Protein AF-A0A1T4WVP0-F1 (afdb_monomer_lite)

Sequence (80 aa):
MAETKKPLSPVTPKGFELVFFYECPGCKKELPLVAPTQPAMVKCGSCGMKFPVAPVEKRALQFFRLMTQNGQAAIESEYL

Structure (mmCIF, N/CA/C/O backbone):
data_AF-A0A1T4WVP0-F1
#
_entry.id   AF-A0A1T4WVP0-F1
#
loop_
_atom_site.group_PDB
_atom_site.id
_atom_site.type_symbol
_atom_site.label_atom_id
_atom_site.label_alt_id
_atom_site.label_comp_id
_atom_site.label_asym_id
_atom_site.label_entity_id
_atom_site.label_seq_id
_atom_site.pdbx_PDB_ins_code
_atom_site.Cartn_x
_atom_site.Cartn_y
_atom_site.Cartn_z
_atom_site.occupancy
_atom_site.B_iso_or_equiv
_atom_site.auth_seq_id
_atom_site.auth_comp_id
_atom_site.auth_asym_id
_atom_site.auth_atom_id
_atom_site.pdbx_PDB_model_num
ATOM 1 N N . MET A 1 1 ? -41.884 -20.179 17.632 1.00 40.72 1 MET A N 1
ATOM 2 C CA . MET A 1 1 ? -41.180 -18.980 18.131 1.00 40.72 1 MET A CA 1
ATOM 3 C C . MET A 1 1 ? -40.372 -18.438 16.967 1.00 40.72 1 MET A C 1
ATOM 5 O O . MET A 1 1 ? -39.448 -19.111 16.538 1.00 40.72 1 MET A O 1
ATOM 9 N N . ALA A 1 2 ? -40.806 -17.334 16.358 1.00 51.25 2 ALA A N 1
ATOM 10 C CA . ALA A 1 2 ? -40.066 -16.711 15.266 1.00 51.25 2 ALA A CA 1
ATOM 11 C C . ALA A 1 2 ? -38.944 -15.879 15.892 1.00 51.25 2 ALA A C 1
ATOM 13 O O . ALA A 1 2 ? -39.219 -14.908 16.593 1.00 51.25 2 ALA A O 1
ATOM 14 N N . GLU A 1 3 ? -37.696 -16.307 15.718 1.00 57.88 3 GLU A N 1
ATOM 15 C CA . GLU A 1 3 ? -36.539 -15.521 16.129 1.00 57.88 3 GLU A CA 1
ATOM 16 C C . GLU A 1 3 ? -36.497 -14.248 15.281 1.00 57.88 3 GLU A C 1
ATOM 18 O O . GLU A 1 3 ? -36.130 -14.266 14.105 1.00 57.88 3 GLU A O 1
ATOM 23 N N . THR A 1 4 ? -36.919 -13.132 15.870 1.00 60.84 4 THR A N 1
ATOM 24 C CA . THR A 1 4 ? -36.777 -11.801 15.285 1.00 60.84 4 THR A CA 1
ATOM 25 C C . THR A 1 4 ? -35.284 -11.493 15.179 1.00 60.84 4 THR A C 1
ATOM 27 O O . THR A 1 4 ? -34.680 -10.965 16.113 1.00 60.84 4 THR A O 1
ATOM 30 N N . LYS A 1 5 ? -34.657 -11.870 14.058 1.00 66.94 5 LYS A N 1
ATOM 31 C CA . LYS A 1 5 ? -33.282 -11.482 13.733 1.00 66.94 5 LYS A CA 1
ATOM 32 C C . LYS A 1 5 ? -33.224 -9.959 13.714 1.00 66.94 5 LYS A C 1
ATOM 34 O O . LYS A 1 5 ? -33.713 -9.333 12.775 1.00 66.94 5 LYS A O 1
ATOM 39 N N . LYS A 1 6 ? -32.653 -9.366 14.768 1.00 69.38 6 LYS A N 1
ATOM 40 C CA . LYS A 1 6 ? -32.311 -7.942 14.775 1.00 69.38 6 LYS A CA 1
ATOM 41 C C . LYS A 1 6 ? -31.495 -7.643 13.509 1.00 69.38 6 LYS A C 1
ATOM 43 O O . LYS A 1 6 ? -30.593 -8.427 13.195 1.00 69.38 6 LYS A O 1
ATOM 48 N N . PRO A 1 7 ? -31.808 -6.560 12.780 1.00 76.88 7 PRO A N 1
ATOM 49 C CA . PRO A 1 7 ? -31.016 -6.163 11.628 1.00 76.88 7 PRO A CA 1
ATOM 50 C C . PRO A 1 7 ? -29.566 -5.945 12.066 1.00 76.88 7 PRO A C 1
ATOM 52 O O . PRO A 1 7 ? -29.305 -5.409 13.144 1.00 76.88 7 PRO A O 1
ATOM 55 N N . LEU A 1 8 ? -28.631 -6.430 11.250 1.00 81.38 8 LEU A N 1
ATOM 56 C CA . LEU A 1 8 ? -27.205 -6.271 11.505 1.00 81.38 8 LEU A CA 1
ATOM 57 C C . LEU A 1 8 ? -26.855 -4.784 11.433 1.00 81.38 8 LEU A C 1
ATOM 59 O O . LEU A 1 8 ? -27.170 -4.124 10.443 1.00 81.38 8 LEU A O 1
ATOM 63 N N . SER A 1 9 ? -26.203 -4.272 12.475 1.00 82.31 9 SER A N 1
ATOM 64 C CA . SER A 1 9 ? -25.618 -2.937 12.437 1.00 82.31 9 SER A CA 1
ATOM 65 C C . SER A 1 9 ? -24.418 -2.921 11.481 1.00 82.31 9 SER A C 1
ATOM 67 O O . SER A 1 9 ? -23.692 -3.922 11.401 1.00 82.31 9 SER A O 1
ATOM 69 N N . PRO A 1 10 ? -24.173 -1.805 10.781 1.00 87.88 10 PRO A N 1
ATOM 70 C CA . PRO A 1 10 ? -22.988 -1.630 9.949 1.00 87.88 10 PRO A CA 1
ATOM 71 C C . PRO A 1 10 ? -21.698 -1.891 10.734 1.00 87.88 10 PRO A C 1
ATOM 73 O O . PRO A 1 10 ? -21.570 -1.530 11.904 1.00 87.88 10 PRO A O 1
ATOM 76 N N . VAL A 1 11 ? -20.753 -2.584 10.099 1.00 90.38 11 VAL A N 1
ATOM 77 C CA . VAL A 1 11 ? -19.475 -2.960 10.715 1.00 90.38 11 VAL A CA 1
ATOM 78 C C . VAL A 1 11 ? -18.448 -1.879 10.416 1.00 90.38 11 VAL A C 1
ATOM 80 O O . VAL A 1 11 ? -18.257 -1.503 9.262 1.00 90.38 11 VAL A O 1
ATOM 83 N N . THR A 1 12 ? -17.754 -1.412 11.450 1.00 89.88 12 THR A N 1
ATOM 84 C CA . THR A 1 12 ? -16.740 -0.368 11.318 1.00 89.88 12 THR A CA 1
ATOM 85 C C . THR A 1 12 ? -15.385 -0.926 10.84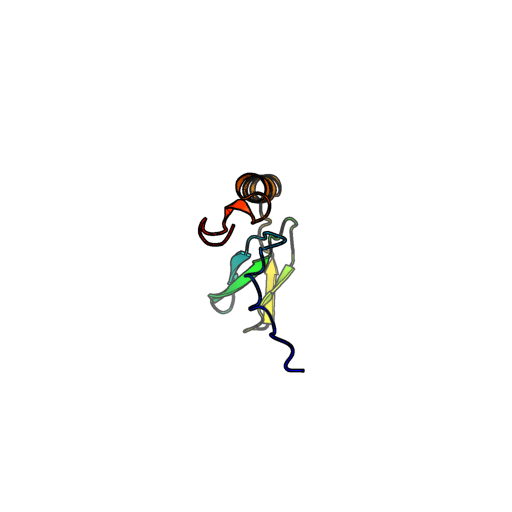5 1.00 89.88 12 THR A C 1
ATOM 87 O O . THR A 1 12 ? -15.034 -2.075 11.153 1.00 89.88 12 THR A O 1
ATOM 90 N N . PRO A 1 13 ? -14.588 -0.144 10.091 1.00 91.38 13 PRO A N 1
ATOM 91 C CA . PRO A 1 13 ? -13.224 -0.505 9.720 1.00 91.38 13 PRO A CA 1
ATOM 92 C C . PRO A 1 13 ? -12.333 -0.740 10.947 1.00 91.38 13 PRO A C 1
ATOM 94 O O . PRO A 1 13 ? -12.332 0.025 11.910 1.00 91.38 13 PRO A O 1
ATOM 97 N N . LYS A 1 14 ? -11.516 -1.800 10.882 1.00 90.62 14 LYS A N 1
ATOM 98 C CA . LYS A 1 14 ? -10.510 -2.134 11.910 1.00 90.62 14 LYS A CA 1
ATOM 99 C C . LYS A 1 14 ? -9.090 -1.688 11.559 1.00 90.62 14 LYS A C 1
ATOM 101 O O . LYS A 1 14 ? -8.194 -1.798 12.396 1.00 90.62 14 LYS A O 1
ATOM 106 N N . GLY A 1 15 ? -8.868 -1.229 10.332 1.00 91.94 15 GLY A N 1
ATOM 107 C CA . GLY A 1 15 ? -7.550 -0.845 9.857 1.00 91.94 15 GLY A CA 1
ATOM 108 C C . GLY A 1 15 ? -7.600 0.016 8.610 1.00 91.94 15 GLY A C 1
ATOM 109 O O . GLY A 1 15 ? -8.603 0.043 7.898 1.00 91.94 15 GLY A O 1
ATOM 110 N N . PHE A 1 16 ? -6.484 0.693 8.359 1.00 93.62 16 PHE A N 1
ATOM 111 C CA . PHE A 1 16 ? -6.303 1.585 7.228 1.00 93.62 16 PHE A CA 1
ATOM 112 C C . PHE A 1 16 ? -4.939 1.359 6.578 1.00 93.62 16 PHE A C 1
ATOM 114 O O . PHE A 1 16 ? -3.900 1.387 7.243 1.00 93.62 16 PHE A O 1
ATOM 121 N N . GLU A 1 17 ? -4.950 1.169 5.262 1.00 93.12 17 GLU A N 1
ATOM 122 C CA . GLU A 1 17 ? -3.752 1.022 4.442 1.00 93.12 17 GLU A CA 1
ATOM 123 C C . GLU A 1 17 ? -3.858 1.867 3.175 1.00 93.12 17 GLU A C 1
ATOM 125 O O . GLU A 1 17 ? -4.945 2.074 2.637 1.00 93.12 17 GLU A O 1
ATOM 130 N N . LEU A 1 18 ? -2.707 2.338 2.693 1.00 94.31 18 LEU A N 1
ATOM 131 C CA . LEU A 1 18 ? -2.605 3.131 1.471 1.00 94.31 18 LEU A CA 1
ATOM 132 C C . LEU A 1 18 ? -2.144 2.267 0.299 1.00 94.31 18 LEU A C 1
ATOM 134 O O . LEU A 1 18 ? -1.178 1.506 0.407 1.00 94.31 18 LEU A O 1
ATOM 138 N N . VAL A 1 19 ? -2.818 2.434 -0.836 1.00 95.81 19 VAL A N 1
ATOM 139 C CA . VAL A 1 19 ? -2.467 1.797 -2.106 1.00 95.81 19 VAL A CA 1
ATOM 140 C C . VAL A 1 19 ? -1.808 2.831 -3.012 1.00 95.81 19 VAL A C 1
ATOM 142 O O . VAL A 1 19 ? -2.354 3.908 -3.234 1.00 95.81 19 VAL A O 1
ATOM 145 N N . PHE A 1 20 ? -0.635 2.490 -3.537 1.00 95.50 20 PHE A N 1
ATOM 146 C CA . PHE A 1 20 ? 0.135 3.307 -4.468 1.00 95.50 20 PHE A CA 1
ATOM 147 C C . PHE A 1 20 ? 0.157 2.636 -5.836 1.00 95.50 20 PHE A C 1
ATOM 149 O O . PHE A 1 20 ? 0.387 1.431 -5.933 1.00 95.50 20 PHE A O 1
ATOM 156 N N . PHE A 1 21 ? -0.063 3.415 -6.890 1.00 96.06 21 PHE A N 1
ATOM 157 C CA . PHE A 1 21 ? -0.088 2.924 -8.263 1.00 96.06 21 PHE A CA 1
ATOM 158 C C . PHE A 1 21 ? 1.252 3.212 -8.937 1.00 96.06 21 PHE A C 1
ATOM 160 O O . PHE A 1 21 ? 1.693 4.357 -9.000 1.00 96.06 21 PHE A O 1
ATOM 167 N N . TYR A 1 22 ? 1.907 2.161 -9.426 1.00 95.50 22 TYR A N 1
ATOM 168 C CA . TYR A 1 22 ? 3.159 2.259 -10.174 1.00 95.50 22 TYR A CA 1
ATOM 169 C C . TYR A 1 22 ? 2.924 1.877 -11.630 1.00 95.50 22 TYR A C 1
ATOM 171 O O . TYR A 1 22 ? 2.329 0.839 -11.916 1.00 95.50 22 TYR A O 1
ATOM 179 N N . GLU A 1 23 ? 3.431 2.676 -12.560 1.00 97.31 23 GLU A N 1
ATOM 180 C CA . GLU A 1 23 ? 3.331 2.374 -13.985 1.00 97.31 23 GLU A CA 1
ATOM 181 C C . GLU A 1 23 ? 4.373 1.323 -14.397 1.00 97.31 23 GLU A C 1
ATOM 183 O O . GLU A 1 23 ? 5.570 1.464 -14.136 1.00 97.31 23 GLU A O 1
ATOM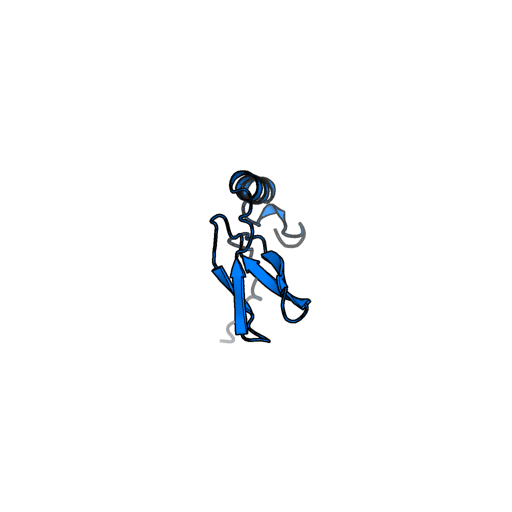 188 N N . CYS A 1 24 ? 3.938 0.258 -15.076 1.00 97.38 24 CYS A N 1
ATOM 189 C CA . CYS A 1 24 ? 4.856 -0.726 -15.635 1.00 97.38 24 CYS A CA 1
ATOM 190 C C . CYS A 1 24 ? 5.668 -0.123 -16.795 1.00 97.38 24 CYS A C 1
ATOM 192 O O . CYS A 1 24 ? 5.075 0.256 -17.808 1.00 97.38 24 CYS A O 1
ATOM 194 N N . PRO A 1 25 ? 7.014 -0.154 -16.756 1.00 97.06 25 PRO A N 1
ATOM 195 C CA . PRO A 1 25 ? 7.828 0.389 -17.842 1.00 97.06 25 PRO A CA 1
ATOM 196 C C . PRO A 1 25 ? 7.678 -0.388 -19.161 1.00 97.06 25 PRO A C 1
ATOM 198 O O . PRO A 1 25 ? 7.895 0.182 -20.223 1.00 97.06 25 PRO A O 1
ATOM 201 N N . GLY A 1 26 ? 7.279 -1.666 -19.109 1.00 96.88 26 GLY A N 1
ATOM 202 C CA . GLY A 1 26 ? 7.134 -2.514 -20.296 1.00 96.88 26 GLY A CA 1
ATOM 203 C C . GLY A 1 26 ? 5.782 -2.410 -21.003 1.00 96.88 26 GLY A C 1
ATOM 204 O O . GLY A 1 26 ? 5.741 -2.386 -22.226 1.00 96.88 26 GLY A O 1
ATOM 205 N N . CYS A 1 27 ? 4.669 -2.381 -20.260 1.00 97.06 27 CYS A N 1
ATOM 206 C CA . CYS A 1 27 ? 3.317 -2.397 -20.849 1.00 97.06 27 CYS A CA 1
ATOM 207 C C . CYS A 1 27 ? 2.406 -1.250 -20.401 1.00 97.06 27 CYS A C 1
ATOM 209 O O . CYS A 1 27 ? 1.225 -1.263 -20.738 1.00 97.06 27 CYS A O 1
ATOM 211 N N . LYS A 1 28 ? 2.926 -0.291 -19.624 1.00 97.12 28 LYS A N 1
ATOM 212 C CA . LYS A 1 28 ? 2.227 0.925 -19.171 1.00 97.12 28 LYS A CA 1
ATOM 213 C C . LYS A 1 28 ? 0.994 0.716 -18.292 1.00 97.12 28 LYS A C 1
ATOM 215 O O . LYS A 1 28 ? 0.362 1.678 -17.883 1.00 97.12 28 LYS A O 1
ATOM 220 N N . LYS A 1 29 ? 0.675 -0.527 -17.935 1.00 96.75 29 LYS A N 1
ATOM 221 C CA . LYS A 1 29 ? -0.375 -0.816 -16.959 1.00 96.75 29 LYS A CA 1
ATOM 222 C C . LYS A 1 29 ? 0.043 -0.411 -15.554 1.00 96.75 29 LYS A C 1
ATOM 224 O O . LYS A 1 29 ? 1.199 -0.603 -15.172 1.00 96.75 29 LYS A O 1
ATOM 229 N N . GLU A 1 30 ? -0.927 0.073 -14.794 1.00 96.75 30 GLU A N 1
ATOM 230 C CA . GLU A 1 30 ? -0.765 0.412 -13.387 1.00 96.75 30 GLU A CA 1
ATOM 231 C C . GLU A 1 30 ? -0.745 -0.846 -12.515 1.00 96.75 30 GLU A C 1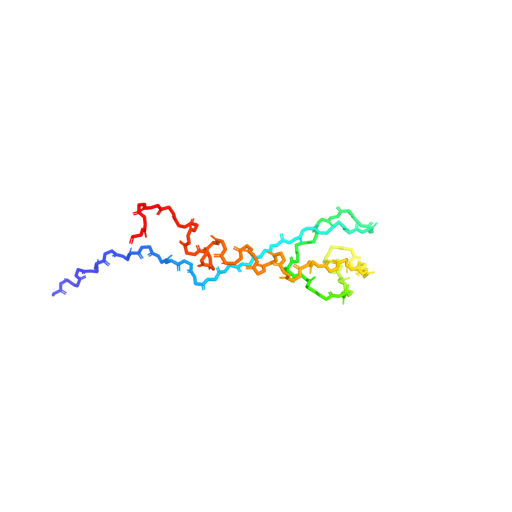
ATOM 233 O O . GLU A 1 30 ? -1.505 -1.797 -12.719 1.00 96.75 30 GLU A O 1
ATOM 238 N N . LEU A 1 31 ? 0.155 -0.855 -11.538 1.00 95.38 31 LEU A N 1
ATOM 239 C CA . LEU A 1 31 ? 0.280 -1.887 -10.522 1.00 95.38 31 LEU A CA 1
ATOM 240 C C . LEU A 1 31 ? -0.041 -1.269 -9.157 1.00 95.38 31 LEU A C 1
ATOM 242 O O . LEU A 1 31 ? 0.752 -0.454 -8.675 1.00 95.38 31 LEU A O 1
ATOM 246 N N . PRO A 1 32 ? -1.154 -1.659 -8.515 1.00 96.25 32 PRO A N 1
ATOM 247 C CA . PRO A 1 32 ? -1.438 -1.255 -7.148 1.00 96.25 32 PRO A CA 1
ATOM 248 C C . PRO A 1 32 ? -0.536 -2.022 -6.172 1.00 96.25 32 PRO A C 1
ATOM 250 O O . PRO A 1 32 ? -0.513 -3.254 -6.170 1.00 96.25 32 PRO A O 1
ATOM 253 N N . LEU A 1 33 ? 0.187 -1.301 -5.317 1.00 95.00 33 LEU A N 1
ATOM 254 C CA . LEU A 1 33 ? 0.999 -1.851 -4.233 1.00 95.00 33 LEU A CA 1
ATOM 255 C C . LEU A 1 33 ? 0.570 -1.257 -2.896 1.00 95.00 33 LEU A C 1
ATOM 257 O O . LEU A 1 33 ? 0.415 -0.044 -2.760 1.00 95.00 33 LEU A O 1
ATOM 261 N N . VAL A 1 34 ? 0.421 -2.116 -1.891 1.00 95.00 34 VAL A N 1
ATOM 262 C CA . VAL A 1 34 ? 0.084 -1.694 -0.529 1.00 95.00 34 VAL A CA 1
ATOM 263 C C . VAL A 1 34 ? 1.352 -1.194 0.157 1.00 95.00 34 VAL A C 1
ATOM 265 O O . VAL A 1 34 ? 2.233 -1.987 0.481 1.00 95.00 34 VAL A O 1
ATOM 268 N N . ALA A 1 35 ? 1.434 0.123 0.346 1.00 91.25 35 ALA A N 1
ATOM 269 C CA . ALA A 1 35 ? 2.421 0.812 1.175 1.00 91.25 35 ALA A CA 1
ATOM 270 C C . ALA A 1 35 ? 3.862 0.224 1.156 1.00 91.25 35 ALA A C 1
ATOM 272 O O . ALA A 1 35 ? 4.384 -0.165 2.208 1.00 91.25 35 ALA A O 1
ATOM 273 N N . PRO A 1 36 ? 4.540 0.147 -0.008 1.00 92.38 36 PRO A N 1
ATOM 274 C CA . PRO A 1 36 ? 5.857 -0.483 -0.112 1.00 92.38 36 PRO A CA 1
ATOM 275 C C . PRO A 1 36 ? 6.947 0.373 0.560 1.00 92.38 36 PRO A C 1
ATOM 277 O O . PRO A 1 36 ? 7.539 1.244 -0.060 1.00 92.38 36 PRO A O 1
ATOM 280 N N . THR A 1 37 ? 7.223 0.153 1.847 1.00 93.94 37 THR A N 1
ATOM 281 C CA . THR A 1 37 ? 8.176 0.976 2.636 1.00 93.94 37 THR A CA 1
ATOM 282 C C . THR A 1 37 ? 9.650 0.627 2.439 1.00 93.94 37 THR A C 1
ATOM 284 O O . THR A 1 37 ? 10.526 1.302 2.977 1.00 93.94 37 THR A O 1
ATOM 287 N N . GLN A 1 38 ? 9.942 -0.434 1.691 1.00 92.88 38 GLN A N 1
ATOM 288 C CA . GLN A 1 38 ? 11.298 -0.893 1.409 1.00 92.88 38 GLN A CA 1
ATOM 289 C C . GLN A 1 38 ? 11.496 -1.023 -0.102 1.00 92.88 38 GLN A C 1
ATOM 291 O O . GLN A 1 38 ? 10.531 -1.329 -0.808 1.00 92.88 38 GLN A O 1
ATOM 296 N N . PRO A 1 39 ? 12.725 -0.814 -0.611 1.00 92.00 39 PRO A N 1
ATOM 297 C CA . PRO A 1 39 ? 13.041 -1.093 -2.004 1.00 92.00 39 PRO A CA 1
ATOM 298 C C . PRO A 1 39 ? 12.668 -2.534 -2.349 1.00 92.00 39 PRO A C 1
ATOM 300 O O . PRO A 1 39 ? 13.093 -3.474 -1.676 1.00 92.00 39 PRO A O 1
ATOM 303 N N . ALA A 1 40 ? 11.869 -2.707 -3.396 1.00 91.06 40 ALA A N 1
ATOM 304 C CA . ALA A 1 40 ? 11.369 -4.012 -3.794 1.00 91.06 40 ALA A CA 1
ATOM 305 C C . ALA A 1 40 ? 11.405 -4.169 -5.313 1.00 91.06 40 ALA A C 1
ATOM 307 O O . ALA A 1 40 ? 11.167 -3.222 -6.063 1.00 91.06 40 ALA A O 1
ATOM 308 N N . MET A 1 41 ? 11.678 -5.394 -5.760 1.00 95.81 41 MET A N 1
ATOM 309 C CA . MET A 1 41 ? 11.468 -5.804 -7.145 1.00 95.81 41 MET A CA 1
ATOM 310 C C . MET A 1 41 ? 10.045 -6.328 -7.283 1.00 95.81 41 MET A C 1
ATOM 312 O O . MET A 1 41 ? 9.672 -7.292 -6.614 1.00 95.81 41 MET A O 1
ATOM 316 N N . VAL A 1 42 ? 9.266 -5.739 -8.182 1.00 95.38 42 VAL A N 1
ATOM 317 C CA . VAL A 1 42 ? 7.906 -6.195 -8.478 1.00 95.38 42 VAL A CA 1
ATOM 318 C C . VAL A 1 42 ? 7.852 -6.851 -9.843 1.00 95.38 42 VAL A C 1
ATOM 320 O O . VAL A 1 42 ? 8.664 -6.561 -10.720 1.00 95.38 42 VAL A O 1
ATOM 323 N N . LYS A 1 43 ? 6.896 -7.761 -10.024 1.00 96.75 43 LYS A N 1
ATOM 324 C CA . LYS A 1 43 ? 6.622 -8.413 -11.304 1.00 96.75 43 LYS A CA 1
ATOM 325 C C . LYS A 1 43 ? 5.280 -7.920 -11.832 1.00 96.75 43 LYS A C 1
ATOM 327 O O . LYS A 1 43 ? 4.266 -8.064 -11.156 1.00 96.75 43 LYS A O 1
ATOM 332 N N . CYS A 1 44 ? 5.262 -7.388 -13.050 1.00 96.69 44 CYS A N 1
ATOM 333 C CA . CYS A 1 44 ? 4.026 -7.019 -13.727 1.00 96.69 44 CYS A CA 1
ATOM 334 C C . CYS A 1 44 ? 3.163 -8.257 -13.979 1.00 96.69 44 CYS A C 1
ATOM 336 O O . CYS A 1 44 ? 3.591 -9.183 -14.668 1.00 96.69 44 CYS A O 1
ATOM 338 N N . GLY A 1 45 ? 1.927 -8.243 -13.478 1.00 94.88 45 GLY A N 1
ATOM 339 C CA . GLY A 1 45 ? 0.960 -9.315 -13.724 1.00 94.88 45 GLY A CA 1
ATOM 340 C C . GLY A 1 45 ? 0.509 -9.421 -15.184 1.00 94.88 45 GLY A C 1
ATOM 341 O O . GLY A 1 45 ? 0.014 -10.464 -15.585 1.00 94.88 45 GLY A O 1
ATOM 342 N N . SER A 1 46 ? 0.696 -8.368 -15.990 1.00 95.50 46 SER A N 1
ATOM 343 C CA . SER A 1 46 ? 0.254 -8.344 -17.391 1.00 95.50 46 SER A CA 1
ATOM 344 C C . SER A 1 46 ? 1.322 -8.759 -18.399 1.00 95.50 46 SER A C 1
ATOM 346 O O . SER A 1 46 ? 1.039 -9.585 -19.254 1.00 95.50 46 SER A O 1
ATOM 348 N N . CYS A 1 47 ? 2.536 -8.201 -18.330 1.00 96.56 47 CYS A N 1
ATOM 349 C CA . CYS A 1 47 ? 3.610 -8.535 -19.278 1.00 96.56 47 CYS A CA 1
ATOM 350 C C . CYS A 1 47 ? 4.739 -9.376 -18.667 1.00 96.56 47 CYS A C 1
ATOM 352 O O . CYS A 1 47 ? 5.685 -9.735 -19.360 1.00 96.56 47 CYS A O 1
ATOM 354 N N . GLY A 1 48 ? 4.691 -9.665 -17.363 1.00 96.62 48 GLY A N 1
ATOM 355 C CA . GLY A 1 48 ? 5.702 -10.468 -16.672 1.00 96.62 48 GLY A CA 1
ATOM 356 C C . GLY A 1 48 ? 7.027 -9.755 -16.386 1.00 96.62 48 GLY A C 1
ATOM 357 O O . GLY A 1 48 ? 7.867 -10.334 -15.694 1.00 96.62 48 GLY A O 1
ATOM 358 N N . MET A 1 49 ? 7.215 -8.518 -16.863 1.00 96.81 49 MET A N 1
ATOM 359 C CA . MET A 1 49 ? 8.427 -7.728 -16.629 1.00 96.81 49 MET A CA 1
ATOM 360 C C . MET A 1 49 ? 8.660 -7.498 -15.134 1.00 96.81 49 MET A C 1
ATOM 362 O O . MET A 1 49 ? 7.727 -7.163 -14.400 1.00 96.81 49 MET A O 1
ATOM 366 N N . LYS A 1 50 ? 9.913 -7.649 -14.695 1.00 97.25 50 LYS A N 1
ATOM 367 C CA . LYS A 1 50 ? 10.344 -7.320 -13.334 1.00 97.25 50 LYS A CA 1
ATOM 368 C C . LYS A 1 50 ? 11.039 -5.964 -13.318 1.00 97.25 50 LYS A C 1
ATOM 370 O O . LYS A 1 50 ? 11.892 -5.722 -14.165 1.00 97.25 50 LYS A O 1
ATOM 375 N N . PHE A 1 51 ? 10.698 -5.109 -12.364 1.00 96.56 51 PHE A N 1
ATOM 376 C CA . PHE A 1 51 ? 11.297 -3.781 -12.226 1.00 96.56 51 PHE A CA 1
ATOM 377 C C . PHE A 1 51 ? 11.318 -3.335 -10.754 1.00 96.56 51 PHE A C 1
ATOM 379 O O . PHE A 1 51 ? 10.481 -3.798 -9.973 1.00 96.56 51 PHE A O 1
ATOM 386 N N . PRO A 1 52 ? 12.282 -2.490 -10.349 1.00 96.50 52 PRO A N 1
ATOM 387 C CA . PRO A 1 52 ? 12.319 -1.938 -9.001 1.00 96.50 52 PRO A CA 1
ATOM 388 C C . PRO A 1 52 ? 11.260 -0.844 -8.837 1.00 96.50 52 PRO A C 1
ATOM 390 O O . PRO A 1 52 ? 10.989 -0.090 -9.772 1.00 96.50 52 PRO A O 1
ATOM 393 N N . VAL A 1 53 ? 10.695 -0.726 -7.637 1.00 95.81 53 VAL A N 1
ATOM 394 C CA . VAL A 1 53 ? 9.802 0.381 -7.263 1.00 95.81 53 VAL A CA 1
ATOM 395 C C . VAL A 1 53 ? 10.429 1.242 -6.178 1.00 95.81 53 VAL A C 1
ATOM 397 O O . VAL A 1 53 ? 11.120 0.742 -5.287 1.00 95.81 53 VAL A O 1
ATOM 400 N N . ALA A 1 54 ? 10.185 2.550 -6.259 1.00 95.00 54 ALA A N 1
ATOM 401 C CA . ALA A 1 54 ? 10.604 3.486 -5.226 1.00 95.00 54 ALA A CA 1
ATOM 402 C C . ALA A 1 54 ? 9.805 3.230 -3.935 1.00 95.00 54 ALA A C 1
ATOM 404 O O . ALA A 1 54 ? 8.576 3.111 -4.014 1.00 95.00 54 ALA A O 1
ATOM 405 N N . PRO A 1 55 ? 10.464 3.147 -2.765 1.00 96.12 55 PRO A N 1
ATOM 406 C CA . PRO A 1 55 ? 9.765 2.969 -1.506 1.00 96.12 55 PRO A CA 1
ATOM 407 C C . PRO A 1 55 ? 8.974 4.222 -1.127 1.00 96.12 55 PRO A C 1
ATOM 409 O O . PRO A 1 55 ? 9.348 5.343 -1.474 1.00 96.12 55 PRO A O 1
ATOM 412 N N . VAL A 1 56 ? 7.904 4.027 -0.365 1.00 95.56 56 VAL A N 1
ATOM 413 C CA . VAL A 1 56 ? 7.122 5.113 0.231 1.00 95.56 56 VAL A CA 1
ATOM 414 C C . VAL A 1 56 ? 7.610 5.431 1.642 1.00 95.56 56 VAL A C 1
ATOM 416 O O . VAL A 1 56 ? 8.050 4.555 2.390 1.00 95.56 56 VAL A O 1
ATOM 419 N N . GLU A 1 57 ? 7.499 6.700 2.023 1.00 96.00 57 GLU A N 1
ATOM 420 C CA . GLU A 1 57 ? 7.975 7.196 3.312 1.00 96.00 57 GLU A CA 1
ATOM 421 C C . GLU A 1 57 ? 7.137 6.639 4.476 1.00 96.00 57 GLU A C 1
ATOM 423 O O . GLU A 1 57 ? 5.941 6.918 4.604 1.00 96.00 57 GLU A O 1
ATOM 428 N N . LYS A 1 58 ? 7.769 5.884 5.384 1.00 95.81 58 LYS A N 1
ATOM 429 C CA . LYS A 1 58 ? 7.079 5.244 6.518 1.00 95.81 58 LYS A CA 1
ATOM 430 C C . LYS A 1 58 ? 6.392 6.259 7.436 1.00 95.81 58 LYS A C 1
ATOM 432 O O . LYS A 1 58 ? 5.291 5.992 7.918 1.00 95.81 58 LYS A O 1
ATOM 437 N N . ARG A 1 59 ? 7.013 7.422 7.665 1.00 96.19 59 ARG A N 1
ATOM 438 C CA . ARG A 1 59 ? 6.432 8.489 8.499 1.00 96.19 59 ARG A CA 1
ATOM 439 C C . ARG A 1 59 ? 5.147 9.049 7.896 1.00 96.19 59 ARG A C 1
ATOM 441 O O . ARG A 1 59 ? 4.207 9.311 8.639 1.00 96.19 59 ARG A O 1
ATOM 448 N N . ALA A 1 60 ? 5.077 9.164 6.569 1.00 94.81 60 ALA A N 1
ATOM 449 C CA . ALA A 1 60 ? 3.865 9.604 5.887 1.00 94.81 60 ALA A CA 1
ATOM 450 C C . ALA A 1 60 ? 2.717 8.608 6.113 1.00 94.81 60 ALA A C 1
ATOM 452 O O . ALA A 1 60 ? 1.628 9.004 6.514 1.00 94.81 60 ALA A O 1
ATOM 453 N N . LEU A 1 61 ? 2.969 7.302 5.968 1.00 95.44 61 LEU A N 1
ATOM 454 C CA . LEU A 1 61 ? 1.957 6.271 6.243 1.00 95.44 61 LEU A CA 1
ATOM 455 C C . LEU A 1 61 ? 1.450 6.322 7.690 1.00 95.44 61 LEU A C 1
ATOM 457 O O . LEU A 1 61 ? 0.249 6.223 7.936 1.00 95.44 61 LEU A O 1
ATOM 461 N N . GLN A 1 62 ? 2.365 6.485 8.650 1.00 95.31 62 GLN A N 1
ATOM 462 C CA . GLN A 1 62 ? 2.016 6.615 10.065 1.00 95.31 62 GLN A CA 1
ATOM 463 C C . GLN A 1 62 ? 1.170 7.860 10.326 1.00 95.31 62 GLN A C 1
ATOM 465 O O . GLN A 1 62 ? 0.192 7.771 11.063 1.00 95.31 62 GLN A O 1
ATOM 470 N N . PHE A 1 63 ? 1.507 8.987 9.695 1.00 96.31 63 PHE A N 1
ATOM 471 C CA . PHE A 1 63 ? 0.715 10.210 9.768 1.00 96.31 63 PHE A CA 1
ATOM 472 C C . PHE A 1 63 ? -0.724 9.969 9.302 1.00 96.31 63 PHE A C 1
ATOM 474 O O . PHE A 1 63 ? -1.652 10.267 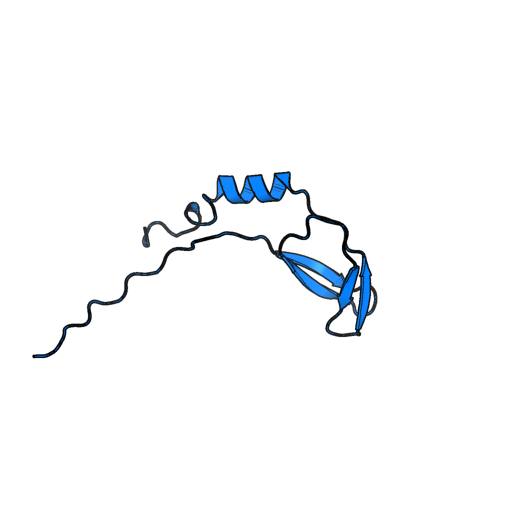10.047 1.00 96.31 63 PHE A O 1
ATOM 481 N N . PHE A 1 64 ? -0.930 9.347 8.137 1.00 95.56 64 PHE A N 1
ATOM 482 C CA . PHE A 1 64 ? -2.284 9.069 7.646 1.00 95.56 64 PHE A CA 1
ATOM 483 C C . PHE A 1 64 ? -3.062 8.110 8.551 1.00 95.56 64 PHE A C 1
ATOM 485 O O . PHE A 1 64 ? -4.245 8.332 8.808 1.00 95.56 64 PHE A O 1
ATOM 492 N N . ARG A 1 65 ? -2.410 7.075 9.092 1.00 95.12 65 ARG A N 1
ATOM 493 C CA . ARG A 1 65 ? -3.046 6.168 10.061 1.00 95.12 65 ARG A CA 1
ATOM 494 C C . ARG A 1 65 ? -3.440 6.890 11.347 1.00 95.12 65 ARG A C 1
ATOM 496 O O . ARG A 1 65 ? -4.527 6.650 11.852 1.00 95.12 65 ARG A O 1
ATOM 503 N N . LEU A 1 66 ? -2.593 7.776 11.867 1.00 95.62 66 LEU A N 1
ATOM 504 C CA . LEU A 1 66 ? -2.903 8.572 13.057 1.00 95.62 66 LEU A CA 1
ATOM 505 C C . LEU A 1 66 ? -4.069 9.529 12.797 1.00 95.62 66 LEU A C 1
ATOM 507 O O . LEU A 1 66 ? -5.042 9.518 13.544 1.00 95.62 66 LEU A O 1
ATOM 511 N N . MET A 1 67 ? -3.997 10.294 11.705 1.00 96.31 67 MET A N 1
ATOM 512 C CA . MET A 1 67 ? -5.012 11.279 11.318 1.00 96.31 67 MET A CA 1
ATOM 513 C C . MET A 1 67 ? -6.395 10.664 11.105 1.00 96.31 67 MET A C 1
ATOM 515 O O . MET A 1 67 ? -7.401 11.306 11.377 1.00 96.31 67 MET A O 1
ATOM 519 N N . THR A 1 68 ? -6.453 9.422 10.626 1.00 94.75 68 THR A N 1
ATOM 520 C CA . THR A 1 68 ? -7.715 8.720 10.355 1.00 94.75 68 THR A CA 1
ATOM 521 C C . THR A 1 68 ? -8.168 7.824 11.505 1.00 94.75 68 THR A C 1
ATOM 523 O O . THR A 1 68 ? -9.122 7.068 11.332 1.00 94.75 68 THR A O 1
ATOM 526 N N . GLN A 1 69 ? -7.487 7.840 12.659 1.00 94.75 69 GLN A N 1
ATOM 527 C CA . GLN A 1 69 ? -7.704 6.871 13.742 1.00 94.75 69 GLN A CA 1
ATOM 528 C C . GLN A 1 69 ? -7.745 5.427 13.201 1.00 94.75 69 GLN A C 1
ATOM 530 O O . GLN A 1 69 ? -8.664 4.648 13.450 1.00 94.75 69 GLN A O 1
ATOM 535 N N . ASN A 1 70 ? -6.752 5.090 12.378 1.00 93.81 70 ASN A N 1
ATOM 536 C CA . ASN A 1 70 ? -6.628 3.815 11.679 1.00 93.81 70 ASN A CA 1
ATOM 537 C C . ASN A 1 70 ? -7.879 3.448 10.850 1.00 93.81 70 ASN A C 1
ATOM 539 O O . ASN A 1 70 ? -8.276 2.284 10.799 1.00 93.81 70 ASN A O 1
ATOM 543 N N . GLY A 1 71 ? -8.502 4.449 10.221 1.00 92.94 71 GLY A N 1
ATOM 544 C CA . GLY A 1 71 ? -9.699 4.324 9.385 1.00 92.94 71 GLY A CA 1
ATOM 545 C C . GLY A 1 71 ? -11.025 4.568 10.110 1.00 92.94 71 GLY A C 1
ATOM 546 O O . GLY A 1 71 ? -12.039 4.746 9.443 1.00 92.94 71 GLY A O 1
ATOM 547 N N . GLN A 1 72 ? -11.046 4.625 11.445 1.00 92.50 72 GLN A N 1
ATOM 548 C CA . GLN A 1 72 ? -12.285 4.844 12.204 1.00 92.50 72 GLN A CA 1
ATOM 549 C C . GLN A 1 72 ? -12.846 6.256 12.019 1.00 92.50 72 GLN A C 1
ATOM 551 O O . GLN A 1 72 ? -14.055 6.432 11.936 1.00 92.50 72 GLN A O 1
ATOM 556 N N . ALA A 1 73 ? -11.979 7.260 11.886 1.00 92.31 73 ALA A N 1
ATOM 557 C CA . ALA A 1 73 ? -12.405 8.642 11.675 1.00 92.31 73 ALA A CA 1
ATOM 558 C C . ALA A 1 73 ? -12.892 8.914 10.237 1.00 92.31 73 ALA A C 1
ATOM 560 O O . ALA A 1 73 ? -13.335 10.019 9.946 1.00 92.31 73 ALA A O 1
ATOM 561 N N . ALA A 1 74 ? -12.793 7.931 9.334 1.00 91.06 74 ALA A N 1
ATOM 562 C CA . ALA A 1 74 ? -13.288 8.031 7.960 1.00 91.06 74 ALA A CA 1
ATOM 563 C C . ALA A 1 74 ? -14.727 7.502 7.798 1.00 91.06 74 ALA A C 1
ATOM 565 O O . ALA A 1 74 ? -15.241 7.464 6.683 1.00 91.06 74 ALA A O 1
ATOM 566 N N . ILE A 1 75 ? -15.357 7.057 8.888 1.00 92.62 75 ILE A N 1
ATOM 567 C CA . ILE A 1 75 ? -16.741 6.583 8.893 1.00 92.62 75 ILE A CA 1
ATOM 568 C C . ILE A 1 75 ? -17.667 7.801 8.891 1.00 92.62 75 ILE A C 1
ATOM 570 O O . ILE A 1 75 ? -17.473 8.731 9.677 1.00 92.62 75 ILE A O 1
ATOM 574 N N . GLU A 1 76 ? -18.680 7.799 8.027 1.00 90.62 76 GLU A N 1
ATOM 575 C CA . GLU A 1 76 ? -19.705 8.844 8.040 1.00 90.62 76 GLU A CA 1
ATOM 576 C C . GLU A 1 76 ? -20.461 8.837 9.376 1.00 90.62 76 GLU A C 1
ATOM 578 O O . GLU A 1 76 ? -20.802 7.780 9.908 1.00 90.62 76 GLU A O 1
ATOM 583 N N . SER A 1 77 ? -20.723 10.021 9.935 1.00 85.31 77 SER A N 1
ATOM 584 C CA . SER A 1 77 ? -21.226 10.164 11.309 1.00 85.31 77 SER A CA 1
ATOM 585 C C . SER A 1 77 ? -22.583 9.502 11.562 1.00 85.31 77 SER A C 1
ATOM 587 O O . SER A 1 77 ? -22.904 9.225 12.709 1.00 85.31 77 SER A O 1
ATOM 589 N N . GLU A 1 78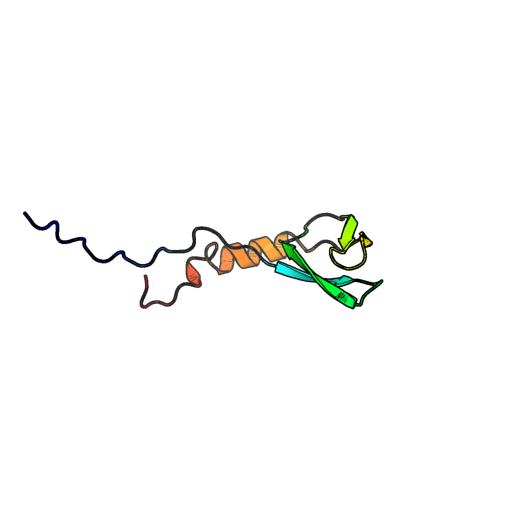 ? -23.367 9.225 10.518 1.00 87.12 78 GLU A N 1
ATOM 590 C CA . GLU A 1 78 ? -24.632 8.486 10.619 1.00 87.12 78 GLU A CA 1
ATOM 591 C C . GLU A 1 78 ? -24.454 6.988 10.951 1.00 87.12 78 GLU A C 1
ATOM 593 O O . GLU A 1 78 ? -25.425 6.320 11.303 1.00 87.12 78 GLU A O 1
ATOM 598 N N . TYR A 1 79 ? -23.222 6.467 10.863 1.00 82.19 79 TYR A N 1
ATOM 599 C CA . TYR A 1 79 ? -22.863 5.064 11.110 1.00 82.19 79 TYR A CA 1
ATOM 600 C C . TYR A 1 79 ? -21.986 4.847 12.360 1.00 82.19 79 TYR A C 1
ATOM 602 O O . TYR A 1 79 ? -21.509 3.726 12.570 1.00 82.19 79 TYR A O 1
ATOM 610 N N . LEU A 1 80 ? -21.748 5.893 13.162 1.00 74.75 80 LEU A N 1
ATOM 611 C CA . LEU A 1 80 ? -21.058 5.839 14.462 1.00 74.75 80 LEU A CA 1
ATOM 612 C C . LEU A 1 80 ? -22.065 5.703 15.610 1.00 74.75 80 LEU A C 1
ATOM 614 O O . LEU A 1 80 ? -21.781 4.899 16.527 1.00 74.75 80 LEU A O 1
#

Organism: NCBI:txid1121442

pLDDT: mean 90.75, std 10.69, range [40.72, 97.38]

Foldseek 3Di:
DDPPPDPDADDADPADWDWDWDADPPPRDTDTDTQAQDWDWDADPPPRDIDIDDHDHPVVRVVVCVVCVRVRVVDDPVRD

Secondary structure (DSSP, 8-state):
-----PPPPPPPP-----EEEEE-TTT--EEEEE---S-EEEE-TTT--EEEEPPPPHHHHHHHHHHTGGGGGGS-GGG-

Radius of gyration: 19.19 Å; chains: 1; boun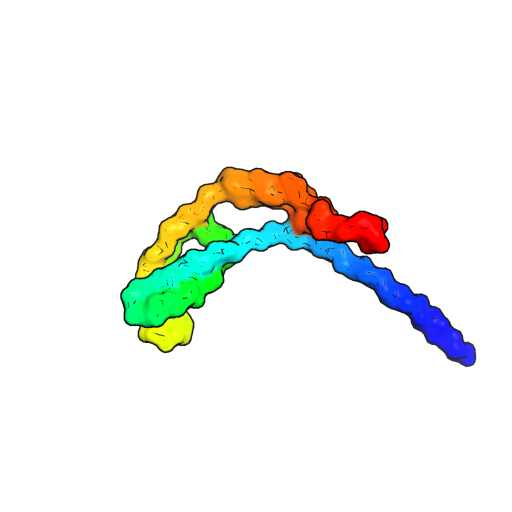ding box: 54×30×39 Å